Protein AF-A0A060CBL5-F1 (afdb_monomer_lite)

Foldseek 3Di:
DVVPADADAPVQVVQCVVVHDHDDPNYDEAEDEAAFCCCLPPVLVVCVVVVHAYEYAHQQVLQVPDQPAFGCQQPDGHHSNGHDHPVSVVVSVVPVRYHYHHPYNPQRYWAQQDPVRDTDGRVPGDHDDPVPD

Secondary structure (DSSP, 8-state):
-TT--EE--HHHHHHHHTTSSPPPTTEE--EEEETBHHIIIIIHHHHHHHT--EEEEE-HHHHHS-TTS-EEETTEEE-GGGB--HHHHHHHHTTTSEEE----SS--SEEE-STT--EEETTTSPPP-TTT-

Organism: NCBI:txid228954

pLDDT: mean 96.59, std 5.19, range [61.59, 98.88]

Radius of gyration: 18.45 Å; chains: 1; bounding box: 45×35×55 Å

Structure (mmCIF, N/CA/C/O backbone):
data_AF-A0A060CBL5-F1
#
_entry.id   AF-A0A060CBL5-F1
#
loop_
_atom_site.group_PDB
_atom_site.id
_atom_site.type_symbol
_atom_site.label_atom_id
_atom_site.label_alt_id
_atom_site.label_comp_id
_atom_site.label_asym_id
_atom_site.label_entity_id
_atom_site.label_seq_id
_atom_site.pdbx_PDB_ins_code
_atom_site.Cartn_x
_atom_site.Cartn_y
_atom_site.Cartn_z
_atom_site.occupancy
_atom_site.B_iso_or_equiv
_atom_site.auth_seq_id
_atom_site.auth_comp_id
_atom_site.auth_asym_id
_atom_site.auth_atom_id
_atom_site.pdbx_PDB_model_num
ATOM 1 N N . LYS A 1 1 ? -2.888 1.175 22.392 1.00 61.59 1 LYS A N 1
ATOM 2 C CA . LYS A 1 1 ? -4.010 1.135 23.368 1.00 61.59 1 LYS A CA 1
ATOM 3 C C . LYS A 1 1 ? -3.798 2.087 24.553 1.00 61.59 1 LYS A C 1
ATOM 5 O O . LYS A 1 1 ? -4.691 2.874 24.819 1.00 61.59 1 LYS A O 1
ATOM 10 N N . ASN A 1 2 ? -2.621 2.123 25.183 1.00 74.75 2 ASN A N 1
ATOM 11 C CA . ASN A 1 2 ? -2.398 2.878 26.433 1.00 74.75 2 ASN A CA 1
ATOM 12 C C . ASN A 1 2 ? -2.459 4.418 26.321 1.00 74.75 2 ASN A C 1
ATOM 14 O O . ASN A 1 2 ? -2.628 5.081 27.332 1.00 74.75 2 ASN A O 1
ATOM 18 N N . ASN A 1 3 ? -2.385 4.981 25.108 1.00 88.81 3 ASN A N 1
ATOM 19 C CA . ASN A 1 3 ? -2.430 6.436 24.879 1.00 88.81 3 ASN A CA 1
ATOM 20 C C . ASN A 1 3 ? -3.764 6.931 24.278 1.00 88.81 3 ASN A C 1
ATOM 22 O O . ASN A 1 3 ? -3.853 8.078 23.829 1.00 88.81 3 ASN A O 1
ATOM 26 N N . HIS A 1 4 ? -4.791 6.069 24.277 1.00 91.38 4 HIS A N 1
ATOM 27 C CA . HIS A 1 4 ? -6.148 6.343 23.780 1.00 91.38 4 HIS A CA 1
ATOM 28 C C . HIS A 1 4 ? -6.257 6.674 22.280 1.00 91.38 4 HIS A C 1
ATOM 30 O O . HIS A 1 4 ? -7.170 7.384 21.879 1.00 91.38 4 HIS A O 1
ATOM 36 N N . TYR A 1 5 ? -5.346 6.161 21.448 1.00 97.12 5 TYR A N 1
ATOM 37 C CA . TYR A 1 5 ? -5.524 6.185 19.993 1.00 97.12 5 TYR A CA 1
ATOM 38 C C . TYR A 1 5 ? -6.534 5.127 19.548 1.00 97.12 5 TYR A C 1
ATOM 40 O O . TYR A 1 5 ? -6.486 3.991 20.037 1.00 97.12 5 TYR A O 1
ATOM 48 N N . THR A 1 6 ? -7.398 5.495 18.602 1.00 97.69 6 THR A N 1
ATOM 49 C CA . THR A 1 6 ? -8.458 4.631 18.069 1.00 97.69 6 THR A CA 1
ATOM 50 C C . THR A 1 6 ? -8.240 4.405 16.576 1.00 97.69 6 THR A C 1
ATOM 52 O O . THR A 1 6 ? -8.370 5.356 15.807 1.00 97.69 6 THR A O 1
ATOM 55 N N . PRO A 1 7 ? -7.898 3.182 16.145 1.00 97.94 7 PRO A N 1
ATOM 56 C CA . PRO A 1 7 ? -7.810 2.858 14.727 1.00 97.94 7 PRO A CA 1
ATOM 57 C C . PRO A 1 7 ? -9.156 3.026 14.024 1.00 97.94 7 PRO A C 1
ATOM 59 O O . PRO A 1 7 ? -10.180 2.590 14.553 1.00 97.94 7 PRO A O 1
ATOM 62 N N . VAL A 1 8 ? -9.144 3.656 12.853 1.00 98.50 8 VAL A N 1
ATOM 63 C CA . VAL A 1 8 ? -10.328 3.905 12.023 1.00 98.50 8 VAL A CA 1
ATOM 64 C C . VAL A 1 8 ? -10.099 3.437 10.588 1.00 98.50 8 VAL A C 1
ATOM 66 O O . VAL A 1 8 ? -8.966 3.442 10.104 1.00 98.50 8 VAL A O 1
ATOM 69 N N . SER A 1 9 ? -11.168 3.004 9.922 1.00 98.62 9 SER A N 1
ATOM 70 C CA . SER A 1 9 ? -11.129 2.594 8.515 1.00 98.62 9 SER A CA 1
ATOM 71 C C . SER A 1 9 ? -11.210 3.796 7.577 1.00 98.62 9 SER A C 1
ATOM 73 O O . SER A 1 9 ? -11.619 4.889 7.979 1.00 98.62 9 SER A O 1
ATOM 75 N N . ILE A 1 10 ? -10.869 3.584 6.305 1.00 98.38 10 ILE A N 1
ATOM 76 C CA . ILE A 1 10 ? -11.047 4.605 5.267 1.00 98.38 10 ILE A CA 1
ATOM 77 C C . ILE A 1 10 ? -12.526 4.973 5.106 1.00 98.38 10 ILE A C 1
ATOM 79 O O . ILE A 1 10 ? -12.844 6.158 5.080 1.00 98.38 10 ILE A O 1
ATOM 83 N N . ASP A 1 11 ? -13.446 4.006 5.143 1.00 98.19 11 ASP A N 1
ATOM 84 C CA . ASP A 1 11 ? -14.890 4.284 5.105 1.00 98.19 11 ASP A CA 1
ATOM 85 C C . ASP A 1 11 ? -15.350 5.235 6.215 1.00 98.19 11 ASP A C 1
ATOM 87 O O . ASP A 1 11 ? -16.145 6.144 5.977 1.00 98.19 11 ASP A O 1
ATOM 91 N N . GLN A 1 12 ? -14.830 5.075 7.437 1.00 98.56 12 GLN A N 1
ATOM 92 C CA . GLN A 1 12 ? -15.158 5.982 8.540 1.00 98.56 12 GLN A CA 1
ATOM 93 C C . GLN A 1 12 ? -14.668 7.408 8.267 1.00 98.56 12 GLN A C 1
ATOM 95 O O . GLN A 1 12 ? -15.356 8.366 8.620 1.00 98.56 12 GLN A O 1
ATOM 100 N N . ILE A 1 13 ? -13.509 7.556 7.622 1.00 98.50 13 ILE A N 1
ATOM 101 C CA . ILE A 1 13 ? -12.977 8.859 7.206 1.00 98.50 13 ILE A CA 1
ATOM 102 C C . ILE A 1 13 ? -13.856 9.467 6.117 1.00 98.50 13 ILE A C 1
ATOM 104 O O . ILE A 1 13 ? -14.206 10.640 6.222 1.00 98.50 13 ILE A O 1
ATOM 108 N N . LEU A 1 14 ? -14.254 8.685 5.111 1.00 98.44 14 LEU A N 1
ATOM 109 C CA . LEU A 1 14 ? -15.123 9.145 4.026 1.00 98.44 14 LEU A CA 1
ATOM 110 C C . LEU A 1 14 ? -16.489 9.601 4.556 1.00 98.44 14 LEU A C 1
ATOM 112 O O . LEU A 1 14 ? -16.961 10.680 4.199 1.00 98.44 14 LEU A O 1
ATOM 116 N N . VAL A 1 15 ? -17.090 8.838 5.474 1.00 98.69 15 VAL A N 1
ATOM 117 C CA . VAL A 1 15 ? -18.347 9.212 6.141 1.00 98.69 15 VAL A CA 1
ATOM 118 C C . VAL A 1 15 ? -18.192 10.506 6.940 1.00 98.69 15 VAL A C 1
ATOM 120 O O . VAL A 1 15 ? -19.043 11.388 6.836 1.00 98.69 15 VAL A O 1
ATOM 123 N N . ALA A 1 16 ? -17.121 10.646 7.726 1.00 98.62 16 ALA A N 1
ATOM 124 C CA . ALA A 1 16 ? -16.874 11.860 8.501 1.00 98.62 16 ALA A CA 1
ATOM 125 C C . ALA A 1 16 ? -16.635 13.079 7.593 1.00 98.62 16 ALA A C 1
ATOM 127 O O . ALA A 1 16 ? -17.156 14.161 7.861 1.00 98.62 16 ALA A O 1
ATOM 128 N N . HIS A 1 17 ? -15.892 12.898 6.498 1.00 98.25 17 HIS A N 1
ATOM 129 C CA . HIS A 1 17 ? -15.637 13.936 5.503 1.00 98.25 17 HIS A CA 1
ATOM 130 C C . HIS A 1 17 ? -16.928 14.423 4.830 1.00 98.25 17 HIS A C 1
ATOM 132 O O . HIS A 1 17 ? -17.103 15.622 4.636 1.00 98.25 17 HIS A O 1
ATOM 138 N N . ALA A 1 18 ? -17.868 13.515 4.555 1.00 98.56 18 ALA A N 1
ATOM 139 C CA . ALA A 1 18 ? -19.177 13.830 3.985 1.00 98.56 18 ALA A CA 1
ATOM 140 C C . ALA A 1 18 ? -20.170 14.473 4.984 1.00 98.56 18 ALA A C 1
ATOM 142 O O . ALA A 1 18 ? -21.356 14.590 4.682 1.00 98.56 18 ALA A O 1
ATOM 143 N N . GLY A 1 19 ? -19.719 14.875 6.179 1.00 98.12 19 GLY A N 1
ATOM 144 C CA . GLY A 1 19 ? -20.566 15.476 7.217 1.00 98.12 19 GLY A CA 1
ATOM 145 C C . GLY A 1 19 ? -21.377 14.465 8.034 1.00 98.12 19 GLY A C 1
ATOM 146 O O . GLY A 1 19 ? -22.292 14.851 8.760 1.00 98.12 19 GLY A O 1
ATOM 147 N N . GLY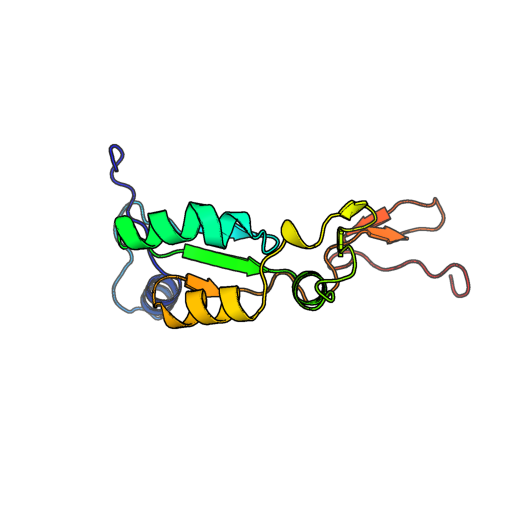 A 1 20 ? -21.061 13.174 7.916 1.00 98.50 20 GLY A N 1
ATOM 148 C CA . GLY A 1 20 ? -21.658 12.110 8.711 1.00 98.50 20 GLY A CA 1
ATOM 149 C C . GLY A 1 20 ? -21.096 12.039 10.134 1.00 98.50 20 GLY A C 1
ATOM 150 O O . GLY A 1 20 ? -20.679 13.032 10.732 1.00 98.50 20 GLY A O 1
ATOM 151 N N . LYS A 1 21 ? -21.089 10.829 10.706 1.00 98.25 21 LYS A N 1
ATOM 152 C CA . LYS A 1 21 ? -20.576 10.599 12.063 1.00 98.25 21 LYS A CA 1
ATOM 153 C C . LYS A 1 21 ? -19.113 11.073 12.163 1.00 98.25 21 LYS A C 1
ATOM 155 O O . LYS A 1 21 ? -18.290 10.598 11.382 1.00 98.25 21 LYS A O 1
ATOM 160 N N . PRO A 1 22 ? -18.760 11.937 13.133 1.00 98.38 22 PRO A N 1
ATOM 161 C CA . PRO A 1 22 ? -17.386 12.398 13.290 1.00 98.38 22 PRO A CA 1
ATOM 162 C C . PRO A 1 22 ? -16.459 11.260 13.731 1.00 98.38 22 PRO A C 1
ATOM 164 O O . PRO A 1 22 ? -16.880 10.311 14.403 1.00 98.38 22 PRO A O 1
ATOM 167 N N . LEU A 1 23 ? -15.175 11.383 13.388 1.00 98.44 23 LEU A N 1
ATOM 168 C CA . LEU A 1 23 ? -14.138 10.475 13.872 1.00 98.44 23 LEU A CA 1
ATOM 169 C C . LEU A 1 23 ? -13.987 10.579 15.401 1.00 98.44 23 LEU A C 1
ATOM 171 O O . LEU A 1 23 ? -14.176 11.658 15.973 1.00 98.44 23 LEU A O 1
ATOM 175 N N . PRO A 1 24 ? -13.623 9.481 16.087 1.00 97.88 24 PRO A N 1
ATOM 176 C CA . PRO A 1 24 ? -13.325 9.532 17.511 1.00 97.88 24 PRO A CA 1
ATOM 177 C C . PRO A 1 24 ? -12.101 10.428 17.788 1.00 97.88 24 PRO A C 1
ATOM 179 O O . PRO A 1 24 ? -11.215 10.553 16.936 1.00 97.88 24 PRO A O 1
ATOM 182 N N . PRO A 1 25 ? -11.987 11.016 18.993 1.00 97.31 25 PRO A N 1
ATOM 183 C CA . PRO A 1 25 ? -10.761 11.687 19.411 1.00 97.31 25 PRO A CA 1
ATOM 184 C C . PRO A 1 25 ? -9.546 10.763 19.261 1.00 97.31 25 PRO A C 1
ATOM 186 O O . PRO A 1 25 ? -9.626 9.574 19.578 1.00 97.31 25 PRO A O 1
ATOM 189 N N . LYS A 1 26 ? -8.415 11.315 18.801 1.00 97.19 26 LYS A N 1
ATOM 190 C CA . LYS A 1 26 ? -7.174 10.560 18.537 1.00 97.19 26 LYS A CA 1
ATOM 191 C C . LYS A 1 26 ? -7.376 9.379 17.567 1.00 97.19 26 LYS A C 1
ATOM 193 O O . LYS A 1 26 ? -6.806 8.302 17.762 1.00 97.19 26 LYS A O 1
ATOM 198 N N . ALA A 1 27 ? -8.197 9.573 16.535 1.00 98.25 27 ALA A N 1
ATOM 199 C CA . ALA A 1 27 ? -8.307 8.633 15.427 1.00 98.25 27 ALA A CA 1
ATOM 200 C C . ALA A 1 27 ? -6.949 8.437 14.727 1.00 98.25 27 ALA A C 1
ATOM 202 O O . ALA A 1 27 ? -6.201 9.397 14.541 1.00 98.25 27 ALA A O 1
ATOM 203 N N . VAL A 1 28 ? -6.636 7.197 14.347 1.00 98.25 28 VAL A N 1
ATOM 204 C CA . VAL A 1 28 ? -5.434 6.844 13.573 1.00 98.25 28 VAL A CA 1
ATOM 205 C C . VAL A 1 28 ? -5.790 5.892 12.445 1.00 98.25 28 VAL A C 1
ATOM 207 O O . VAL A 1 28 ? -6.646 5.030 12.610 1.00 98.25 28 VAL A O 1
ATOM 210 N N . VAL A 1 29 ? -5.098 6.015 11.319 1.00 98.19 29 VAL A N 1
ATOM 211 C CA . VAL A 1 29 ? -5.148 5.036 10.228 1.00 98.19 29 VAL A CA 1
ATOM 212 C C . VAL A 1 29 ? -3.839 4.271 10.232 1.00 98.19 29 VAL A C 1
ATOM 214 O O . VAL A 1 29 ? -2.775 4.866 10.394 1.00 98.19 29 VAL A O 1
ATOM 217 N N . LEU A 1 30 ? -3.918 2.953 10.083 1.00 98.56 30 LEU A N 1
ATOM 218 C CA . LEU A 1 30 ? -2.746 2.097 9.948 1.00 98.56 30 LEU A CA 1
ATOM 219 C C . LEU A 1 30 ? -2.540 1.809 8.461 1.00 98.56 30 LEU A C 1
ATOM 221 O O . LEU A 1 30 ? -3.354 1.106 7.866 1.00 98.56 30 LEU A O 1
ATOM 225 N N . THR A 1 31 ? -1.487 2.364 7.867 1.00 98.56 31 THR A N 1
ATOM 226 C CA . THR A 1 31 ? -1.151 2.174 6.449 1.00 98.56 31 THR A CA 1
ATOM 227 C C . THR A 1 31 ? 0.114 1.337 6.308 1.00 98.56 31 THR A C 1
ATOM 229 O O . THR A 1 31 ? 1.020 1.411 7.140 1.00 98.56 31 THR A O 1
ATOM 232 N N . PHE A 1 32 ? 0.156 0.521 5.261 1.00 98.75 32 PHE A N 1
ATOM 233 C CA . PHE A 1 32 ? 1.272 -0.349 4.925 1.00 98.75 32 PHE A CA 1
ATOM 234 C C . PHE A 1 32 ? 1.470 -0.316 3.411 1.00 98.75 32 PHE A C 1
ATOM 236 O O . PHE A 1 32 ? 0.522 -0.549 2.662 1.00 98.75 32 PHE A O 1
ATOM 243 N N . ASP A 1 33 ? 2.695 -0.049 2.975 1.00 98.56 33 ASP A N 1
ATOM 244 C CA . ASP A 1 33 ? 3.004 0.206 1.568 1.00 98.56 33 ASP A CA 1
ATOM 245 C C . ASP A 1 33 ? 3.690 -1.007 0.911 1.00 98.56 33 ASP A C 1
ATOM 247 O O . ASP A 1 33 ? 3.905 -2.051 1.543 1.00 98.56 33 ASP A O 1
ATOM 251 N N . ASP A 1 34 ? 4.012 -0.875 -0.375 1.00 98.19 34 ASP A N 1
ATOM 252 C CA . ASP A 1 34 ? 4.763 -1.801 -1.237 1.00 98.19 34 ASP A CA 1
ATOM 253 C C . ASP A 1 34 ? 4.094 -3.144 -1.568 1.00 98.19 34 ASP A C 1
ATOM 255 O O . ASP A 1 34 ? 4.274 -3.676 -2.664 1.00 98.19 34 ASP A O 1
ATOM 259 N N . GLY A 1 35 ? 3.290 -3.709 -0.667 1.00 98.06 35 GLY A N 1
ATOM 260 C CA . GLY A 1 35 ? 2.665 -5.017 -0.874 1.00 98.06 35 GLY A CA 1
ATOM 261 C C . GLY A 1 35 ? 3.551 -6.196 -0.467 1.00 98.06 35 GLY A C 1
ATOM 262 O O . GLY A 1 35 ? 3.506 -7.248 -1.104 1.00 98.06 35 GLY A O 1
ATOM 263 N N . TYR A 1 36 ? 4.358 -6.060 0.589 1.00 98.69 36 TYR A N 1
ATOM 264 C CA . TYR A 1 36 ? 5.143 -7.178 1.125 1.00 98.69 36 TYR A CA 1
ATOM 265 C C . TYR A 1 36 ? 4.262 -8.331 1.644 1.00 98.69 36 TYR A C 1
ATOM 267 O O . TYR A 1 36 ? 3.248 -8.121 2.311 1.00 98.69 36 TYR A O 1
ATOM 275 N N . SER A 1 37 ? 4.711 -9.576 1.45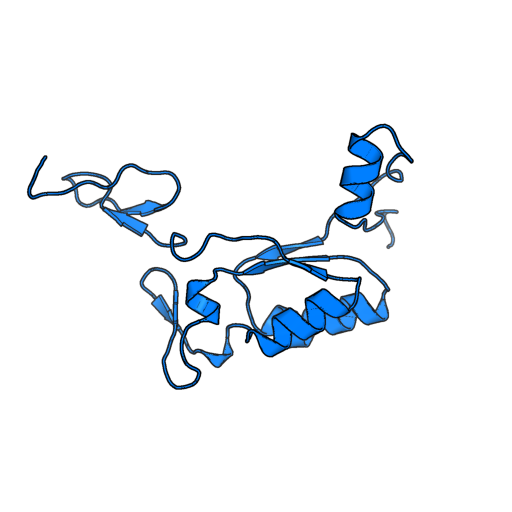8 1.00 98.56 37 SER A N 1
ATOM 276 C CA . SER A 1 37 ? 4.065 -10.781 2.009 1.00 98.56 37 SER A CA 1
ATOM 277 C C . SER A 1 37 ? 4.072 -10.805 3.542 1.00 98.56 37 SER A C 1
ATOM 279 O O . SER A 1 37 ? 3.242 -11.466 4.170 1.00 98.56 37 SER A O 1
ATOM 281 N N . SER A 1 38 ? 4.968 -10.040 4.176 1.00 98.69 38 SER A N 1
ATOM 282 C CA . SER A 1 38 ? 4.987 -9.836 5.627 1.00 98.69 38 SER A CA 1
ATOM 283 C C . SER A 1 38 ? 3.703 -9.180 6.139 1.00 98.69 38 SER A C 1
ATOM 285 O O . SER A 1 38 ? 3.275 -9.499 7.251 1.00 98.69 38 SER A O 1
ATOM 287 N N . PHE A 1 39 ? 3.045 -8.338 5.334 1.00 98.75 39 PHE A N 1
ATOM 288 C CA . PHE A 1 39 ? 1.741 -7.791 5.686 1.00 98.75 39 PHE A CA 1
ATOM 289 C C . PHE A 1 39 ? 0.722 -8.924 5.852 1.00 98.75 39 PHE A C 1
ATOM 291 O O . PHE A 1 39 ? 0.111 -9.046 6.910 1.00 98.75 39 PHE A O 1
ATOM 298 N N . TYR A 1 40 ? 0.638 -9.837 4.883 1.00 98.81 40 TYR A N 1
ATOM 299 C CA . TYR A 1 40 ? -0.264 -10.988 4.948 1.00 98.81 40 TYR A CA 1
ATOM 300 C C . TYR A 1 40 ? 0.090 -11.970 6.080 1.00 98.81 40 TYR A C 1
ATOM 302 O O . TYR A 1 40 ? -0.781 -12.402 6.831 1.00 98.81 40 TYR A O 1
ATOM 310 N N . HIS A 1 41 ? 1.368 -12.318 6.249 1.00 98.62 41 HIS A N 1
ATOM 311 C CA . HIS A 1 41 ? 1.774 -13.355 7.206 1.00 98.62 41 HIS A CA 1
ATOM 312 C C . HIS A 1 41 ? 1.921 -12.869 8.653 1.00 98.62 41 HIS A C 1
ATOM 314 O O . HIS A 1 41 ? 1.885 -13.688 9.571 1.00 98.62 41 HIS A O 1
ATOM 320 N N . ARG A 1 42 ? 2.130 -11.566 8.880 1.00 98.62 42 ARG A N 1
ATOM 321 C CA . ARG A 1 42 ? 2.451 -11.022 10.212 1.00 98.62 42 ARG A CA 1
ATOM 322 C C . ARG A 1 42 ? 1.483 -9.935 10.654 1.00 98.62 42 ARG A C 1
ATOM 324 O O . ARG A 1 42 ? 1.021 -9.982 11.788 1.00 98.62 42 ARG A O 1
ATOM 331 N N . VAL A 1 43 ? 1.161 -8.977 9.787 1.00 98.69 43 VAL A N 1
ATOM 332 C CA . VAL A 1 43 ? 0.313 -7.829 10.151 1.00 98.69 43 VAL A CA 1
ATOM 333 C C . VAL A 1 43 ? -1.166 -8.204 10.139 1.00 98.69 43 VAL A C 1
ATOM 335 O O . VAL A 1 43 ? -1.863 -7.986 11.126 1.00 98.69 43 VAL A O 1
ATOM 338 N N . TYR A 1 44 ? -1.649 -8.815 9.062 1.00 98.81 44 TYR A N 1
ATOM 339 C CA . TYR A 1 44 ? -3.054 -9.162 8.882 1.00 98.81 44 TYR A CA 1
ATOM 340 C C . TYR A 1 44 ? -3.620 -10.065 10.000 1.00 98.81 44 TYR A C 1
ATOM 342 O O . TYR A 1 44 ? -4.712 -9.774 10.494 1.00 98.81 44 TYR A O 1
ATOM 350 N N . PRO A 1 45 ? -2.903 -11.087 10.517 1.00 98.75 45 PRO A N 1
ATOM 351 C CA . PRO A 1 45 ? -3.352 -11.835 11.692 1.00 98.75 45 PRO A CA 1
ATOM 352 C C . PRO A 1 45 ? -3.537 -10.961 12.939 1.00 98.75 45 PRO A C 1
ATOM 354 O O . PRO A 1 45 ? -4.465 -11.195 13.711 1.00 98.75 45 PRO A O 1
ATOM 357 N N . LEU A 1 46 ? -2.700 -9.933 13.126 1.00 98.62 46 LEU A N 1
ATOM 358 C CA . LEU A 1 46 ? -2.836 -8.986 14.234 1.00 98.62 46 LEU A CA 1
ATOM 359 C C . LEU A 1 46 ? -4.033 -8.056 14.022 1.00 98.62 46 LEU A C 1
ATOM 361 O O . LEU A 1 46 ? -4.804 -7.854 14.957 1.00 98.62 46 LEU A O 1
ATOM 365 N N . LEU A 1 47 ? -4.240 -7.544 12.803 1.00 98.56 47 LEU A N 1
ATOM 366 C CA . LEU A 1 47 ? -5.434 -6.757 12.468 1.00 98.56 47 LEU A CA 1
ATOM 367 C C . LEU A 1 47 ? -6.712 -7.547 12.777 1.00 98.56 47 LEU A C 1
ATOM 369 O O . LEU A 1 47 ? -7.603 -7.032 13.452 1.00 98.56 47 LEU A O 1
ATOM 373 N N . LYS A 1 48 ? -6.753 -8.832 12.398 1.00 98.50 48 LYS A N 1
ATOM 374 C CA . LYS A 1 48 ? -7.844 -9.749 12.756 1.00 98.50 48 LYS A CA 1
ATOM 375 C C . LYS A 1 48 ? -7.999 -9.907 14.266 1.00 98.50 48 LYS A C 1
ATOM 377 O O . LYS A 1 48 ? -9.099 -9.721 14.774 1.00 98.50 48 LYS A O 1
ATOM 382 N N . ALA A 1 49 ? -6.918 -10.211 14.985 1.00 98.25 49 ALA A N 1
ATOM 383 C CA . ALA A 1 49 ? -6.953 -10.454 16.430 1.00 98.25 49 ALA A CA 1
ATOM 384 C C . ALA A 1 49 ? -7.399 -9.228 17.243 1.00 98.25 49 ALA A C 1
ATOM 386 O O . ALA A 1 49 ? -8.018 -9.370 18.296 1.00 98.25 49 ALA A O 1
ATOM 387 N N . TYR A 1 50 ? -7.085 -8.022 16.768 1.00 97.50 50 TYR A N 1
ATOM 388 C CA . TYR A 1 50 ? -7.483 -6.778 17.423 1.00 97.50 50 TYR A CA 1
ATOM 389 C C . TYR A 1 50 ? -8.778 -6.172 16.873 1.00 97.50 50 TYR A C 1
ATOM 391 O O . TYR A 1 50 ? -9.254 -5.198 17.457 1.00 97.50 50 TYR A O 1
ATOM 399 N N . HIS A 1 51 ? -9.342 -6.734 15.798 1.00 97.44 51 HIS A N 1
ATOM 400 C CA . HIS A 1 51 ? -10.422 -6.134 15.005 1.00 97.44 51 HIS A CA 1
ATOM 401 C C . HIS A 1 51 ? -10.103 -4.692 14.602 1.00 97.44 51 HIS A C 1
ATOM 403 O O . HIS A 1 51 ? -10.908 -3.777 14.770 1.00 97.44 51 HIS A O 1
ATOM 409 N N . TRP A 1 52 ? -8.871 -4.480 14.147 1.00 98.38 52 TRP A N 1
ATOM 410 C CA . TRP A 1 52 ? -8.380 -3.171 13.744 1.00 98.38 52 TRP A CA 1
ATOM 411 C C . TRP A 1 52 ? -8.383 -3.060 12.223 1.00 98.38 52 TRP A C 1
ATOM 413 O O . TRP A 1 52 ? -7.875 -3.969 11.565 1.00 98.38 52 TRP A O 1
ATOM 423 N N . PRO A 1 53 ? -8.924 -1.965 11.663 1.00 98.62 53 PRO A N 1
ATOM 424 C CA . PRO A 1 53 ? -8.812 -1.710 10.241 1.00 98.62 53 PRO A CA 1
ATOM 425 C C . PRO A 1 53 ? -7.374 -1.333 9.865 1.00 98.62 53 PRO A C 1
ATOM 427 O O . PRO A 1 53 ? -6.621 -0.785 10.678 1.00 98.62 53 PRO A O 1
ATOM 430 N N . GLY A 1 54 ? -7.012 -1.598 8.615 1.00 98.50 54 GLY A N 1
ATOM 431 C CA . GLY A 1 54 ? -5.760 -1.164 8.009 1.00 98.50 54 GLY A CA 1
ATOM 432 C C . GLY A 1 54 ? -5.920 -0.891 6.517 1.00 98.50 54 GLY A C 1
ATOM 433 O O . GLY A 1 54 ? -6.936 -1.231 5.917 1.00 98.50 54 GLY A O 1
ATOM 434 N N . LEU A 1 55 ? -4.905 -0.277 5.923 1.00 98.81 55 LEU A N 1
ATOM 435 C CA . LEU A 1 55 ? -4.791 -0.064 4.486 1.00 98.81 55 LEU A CA 1
ATOM 436 C C . LEU A 1 55 ? -3.502 -0.710 3.984 1.00 98.81 55 LEU A C 1
ATOM 438 O O . LEU A 1 55 ? -2.444 -0.504 4.580 1.00 98.81 55 LEU A O 1
ATOM 442 N N . LEU A 1 56 ? -3.597 -1.458 2.888 1.00 98.88 56 LEU A N 1
ATOM 443 C CA . LEU A 1 56 ? -2.455 -1.950 2.125 1.00 98.88 56 LEU A CA 1
ATOM 444 C C . LEU A 1 56 ? -2.408 -1.231 0.775 1.00 98.88 56 LEU A C 1
ATOM 446 O O . LEU A 1 56 ? -3.379 -1.293 0.026 1.00 98.88 56 LEU A O 1
ATOM 450 N N . ALA A 1 57 ? -1.286 -0.601 0.439 1.00 98.75 57 ALA A N 1
ATOM 451 C CA . ALA A 1 57 ? -1.043 -0.006 -0.872 1.00 98.75 57 ALA A CA 1
ATOM 452 C C . ALA A 1 57 ? 0.056 -0.794 -1.608 1.00 98.75 57 ALA A C 1
ATOM 454 O O . ALA A 1 57 ? 1.238 -0.492 -1.449 1.00 98.75 57 ALA A O 1
ATOM 455 N N . PRO A 1 58 ? -0.285 -1.838 -2.387 1.00 98.62 58 PRO A N 1
ATOM 456 C CA . PRO A 1 58 ? 0.696 -2.565 -3.179 1.00 98.62 58 PRO A CA 1
ATOM 457 C C . PRO A 1 58 ? 1.046 -1.837 -4.485 1.00 98.62 58 PRO A C 1
ATOM 459 O O . PRO A 1 58 ? 0.223 -1.117 -5.061 1.00 98.62 58 PRO A O 1
ATOM 462 N N . VAL A 1 59 ? 2.249 -2.100 -5.000 1.00 98.69 59 VAL A N 1
ATOM 463 C CA . VAL A 1 59 ? 2.625 -1.770 -6.384 1.00 98.69 59 VAL A CA 1
ATOM 464 C C . VAL A 1 59 ? 2.144 -2.897 -7.300 1.00 98.69 59 VAL A C 1
ATOM 466 O O . VAL A 1 59 ? 2.546 -4.051 -7.137 1.00 98.69 59 VAL A O 1
ATOM 469 N N . GLY A 1 60 ? 1.286 -2.583 -8.273 1.00 98.38 60 GLY A N 1
ATOM 470 C CA . GLY A 1 60 ? 0.605 -3.601 -9.090 1.00 98.38 60 GLY A CA 1
ATOM 471 C C . GLY A 1 60 ? 1.554 -4.558 -9.825 1.00 98.38 60 GLY A C 1
ATOM 472 O O . GLY A 1 60 ? 1.415 -5.776 -9.722 1.00 98.38 60 GLY A O 1
ATOM 473 N N . ALA A 1 61 ? 2.575 -4.023 -10.496 1.00 98.31 61 ALA A N 1
ATOM 474 C CA . ALA A 1 61 ? 3.532 -4.804 -11.279 1.00 98.31 61 ALA A CA 1
ATOM 475 C C . ALA A 1 61 ? 4.386 -5.760 -10.426 1.00 98.31 61 ALA A C 1
ATOM 477 O O . ALA A 1 61 ? 4.814 -6.818 -10.897 1.00 98.31 61 ALA A O 1
ATOM 478 N N . TRP A 1 62 ? 4.617 -5.431 -9.152 1.00 98.62 62 TRP A N 1
ATOM 479 C CA . TRP A 1 62 ? 5.332 -6.322 -8.237 1.00 98.62 62 TRP A CA 1
ATOM 480 C C . TRP A 1 62 ? 4.487 -7.545 -7.872 1.00 98.62 62 TRP A C 1
ATOM 482 O O . TRP A 1 62 ? 5.008 -8.661 -7.818 1.00 98.62 62 TRP A O 1
ATOM 492 N N . LEU A 1 63 ? 3.175 -7.368 -7.697 1.00 98.31 63 LEU A N 1
ATOM 493 C CA . LEU A 1 63 ? 2.238 -8.470 -7.463 1.00 98.31 63 LEU A CA 1
ATOM 494 C C . LEU A 1 63 ? 2.045 -9.327 -8.723 1.00 98.31 63 LEU A C 1
ATOM 496 O O . LEU A 1 63 ? 2.020 -10.556 -8.611 1.00 98.31 63 LEU A O 1
ATOM 500 N N . ASP A 1 64 ? 1.998 -8.698 -9.903 1.00 98.44 64 ASP A N 1
ATOM 501 C CA . ASP A 1 64 ? 1.886 -9.358 -11.217 1.00 98.44 64 ASP A CA 1
ATOM 502 C C . ASP A 1 64 ? 3.122 -10.176 -11.610 1.00 98.44 64 ASP A C 1
ATOM 504 O O . ASP A 1 64 ? 3.062 -11.009 -12.519 1.00 98.44 64 ASP A O 1
ATOM 508 N N . THR A 1 65 ? 4.260 -9.962 -10.946 1.00 98.38 65 THR A N 1
ATOM 509 C CA . THR A 1 65 ? 5.480 -10.710 -11.251 1.00 98.38 65 THR A CA 1
ATOM 510 C C . THR A 1 65 ? 5.224 -12.214 -11.047 1.00 98.38 65 THR A C 1
ATOM 512 O O . THR A 1 65 ? 4.804 -12.615 -9.954 1.00 98.38 65 THR A O 1
ATOM 515 N N . PRO A 1 66 ? 5.485 -13.078 -12.051 1.00 98.19 66 PRO A N 1
ATOM 516 C CA . PRO A 1 66 ? 5.256 -14.514 -11.926 1.00 98.19 66 PRO A CA 1
ATOM 517 C C . PRO A 1 66 ? 5.998 -15.119 -10.732 1.00 98.19 66 PRO A C 1
ATOM 519 O O . PRO A 1 66 ? 7.143 -14.757 -10.471 1.00 98.19 66 PRO A O 1
ATOM 522 N N . LEU A 1 67 ? 5.396 -16.108 -10.062 1.00 97.56 67 LEU A N 1
ATOM 523 C CA . LEU A 1 67 ? 5.984 -16.762 -8.878 1.00 97.56 67 LEU A CA 1
ATOM 524 C C . LEU A 1 67 ? 7.399 -17.322 -9.114 1.00 97.56 67 LEU A C 1
ATOM 526 O O . LEU A 1 67 ? 8.193 -17.421 -8.183 1.00 97.56 67 LEU A O 1
ATOM 530 N N . SER A 1 68 ? 7.720 -17.667 -10.363 1.00 97.81 68 SER A N 1
ATOM 531 C CA . SER A 1 68 ? 9.010 -18.213 -10.785 1.00 97.81 68 SER A CA 1
ATOM 532 C C . SER A 1 68 ? 10.067 -17.158 -11.144 1.00 97.81 68 SER A C 1
ATOM 534 O O . SER A 1 68 ? 11.133 -17.526 -11.637 1.00 97.81 68 SER A O 1
ATOM 536 N N . ARG A 1 69 ? 9.785 -15.859 -10.991 1.00 98.06 69 ARG A N 1
ATOM 537 C CA . ARG A 1 69 ? 10.691 -14.760 -11.365 1.00 98.06 69 ARG A CA 1
ATOM 538 C C . ARG A 1 69 ? 10.887 -13.794 -10.203 1.00 98.06 69 ARG A C 1
ATOM 540 O O . ARG A 1 69 ? 9.926 -13.545 -9.487 1.00 98.06 69 ARG A O 1
ATOM 547 N N . PRO A 1 70 ? 12.091 -13.231 -10.009 1.00 98.25 70 PRO A N 1
ATOM 548 C CA . PRO A 1 70 ? 12.284 -12.186 -9.014 1.00 98.25 70 PRO A CA 1
ATOM 549 C C . PRO A 1 70 ? 11.562 -10.895 -9.426 1.00 98.25 70 PRO A C 1
ATOM 551 O O . PRO A 1 70 ? 11.296 -10.675 -10.608 1.00 98.25 70 PRO A O 1
ATOM 554 N N . VAL A 1 71 ? 11.274 -10.049 -8.440 1.00 98.50 71 VAL A N 1
ATOM 555 C CA . VAL A 1 71 ? 10.682 -8.719 -8.627 1.00 98.50 71 VAL A CA 1
ATOM 556 C C . VAL A 1 71 ? 11.801 -7.706 -8.843 1.00 98.50 71 VAL A C 1
ATOM 558 O O . VAL A 1 71 ? 12.794 -7.721 -8.114 1.00 98.50 71 VAL A O 1
ATOM 561 N N . ASP A 1 72 ? 11.632 -6.816 -9.817 1.00 97.38 72 ASP A N 1
ATOM 562 C CA . ASP A 1 72 ? 12.458 -5.617 -9.946 1.00 97.38 72 ASP A CA 1
ATOM 563 C C . ASP A 1 72 ? 11.937 -4.534 -8.985 1.00 97.38 72 ASP A C 1
ATOM 565 O O . ASP A 1 72 ? 10.974 -3.818 -9.271 1.00 97.38 72 ASP A O 1
ATOM 569 N N . PHE A 1 73 ? 12.548 -4.455 -7.802 1.00 96.50 73 PHE A N 1
ATOM 570 C CA . PHE A 1 73 ? 12.216 -3.480 -6.767 1.00 96.50 73 PHE A CA 1
ATOM 571 C C . PHE A 1 73 ? 12.990 -2.179 -7.017 1.00 96.50 73 PHE A C 1
ATOM 573 O O . PHE A 1 73 ? 13.950 -1.853 -6.320 1.00 96.50 73 PHE A O 1
ATOM 580 N N . GLY A 1 74 ? 12.623 -1.472 -8.088 1.00 93.25 74 GLY A N 1
ATOM 581 C CA . GLY A 1 74 ? 13.218 -0.180 -8.441 1.00 93.25 74 GLY A CA 1
ATOM 582 C C . GLY A 1 74 ? 14.713 -0.245 -8.778 1.00 93.25 74 GLY A C 1
ATOM 583 O O . GLY A 1 74 ? 15.463 0.658 -8.415 1.00 93.25 74 GLY A O 1
ATOM 584 N N . GLY A 1 75 ? 15.151 -1.314 -9.441 1.00 93.12 75 GLY A N 1
ATOM 585 C CA . GLY A 1 75 ? 16.543 -1.620 -9.774 1.00 93.12 75 GLY A CA 1
ATOM 586 C C . GLY A 1 75 ? 17.171 -2.691 -8.877 1.00 93.12 75 GLY A C 1
ATOM 587 O O . GLY A 1 75 ? 18.254 -3.191 -9.188 1.00 93.12 75 GLY A O 1
ATOM 588 N N . LEU A 1 76 ? 16.509 -3.075 -7.779 1.00 95.56 76 LEU A N 1
ATOM 589 C CA . LEU A 1 76 ? 16.965 -4.134 -6.881 1.00 95.56 76 LEU A CA 1
ATOM 590 C C . LEU A 1 76 ? 16.209 -5.443 -7.137 1.00 95.56 76 LEU A C 1
ATOM 592 O O . LEU A 1 76 ? 15.046 -5.604 -6.764 1.00 95.56 76 LEU A O 1
ATOM 596 N N . ILE A 1 77 ? 16.898 -6.428 -7.711 1.00 97.81 77 ILE A N 1
ATOM 597 C CA . ILE A 1 77 ? 16.330 -7.759 -7.945 1.00 97.81 77 ILE A CA 1
ATOM 598 C C . ILE A 1 77 ? 16.069 -8.460 -6.608 1.00 97.81 77 ILE A C 1
ATOM 600 O O . ILE A 1 77 ? 16.995 -8.838 -5.889 1.00 97.81 77 ILE A O 1
ATOM 604 N N . THR A 1 78 ? 14.791 -8.652 -6.291 1.00 98.19 78 THR A N 1
ATOM 605 C CA . THR A 1 78 ? 14.324 -9.115 -4.981 1.00 98.19 78 THR A CA 1
ATOM 606 C C . THR A 1 78 ? 13.541 -10.429 -5.110 1.00 98.19 78 THR A C 1
ATOM 608 O O . THR A 1 78 ? 12.754 -10.591 -6.047 1.00 98.19 78 THR A O 1
ATOM 611 N N . PRO A 1 79 ? 13.708 -11.399 -4.188 1.00 98.44 79 PRO A N 1
ATOM 612 C CA . PRO A 1 79 ? 12.958 -12.653 -4.222 1.00 98.44 79 PRO A CA 1
ATOM 613 C C . PRO A 1 79 ? 11.438 -12.443 -4.228 1.00 98.44 79 PRO A C 1
ATOM 615 O O . PRO A 1 79 ? 10.898 -11.719 -3.393 1.00 98.44 79 PRO A O 1
ATOM 618 N N . ARG A 1 80 ? 10.727 -13.147 -5.118 1.00 98.50 80 ARG A N 1
ATOM 619 C CA . ARG A 1 80 ? 9.267 -13.018 -5.281 1.00 98.50 80 ARG A CA 1
ATOM 620 C C . ARG A 1 80 ? 8.464 -13.306 -4.020 1.00 98.50 80 ARG A C 1
ATOM 622 O O . ARG A 1 80 ? 7.416 -12.702 -3.821 1.00 98.50 80 ARG A O 1
ATOM 629 N N . VAL A 1 81 ? 8.970 -14.196 -3.167 1.00 98.25 81 VAL A N 1
ATOM 630 C CA . VAL A 1 81 ? 8.369 -14.570 -1.876 1.00 98.25 81 VAL A CA 1
ATOM 631 C C . VAL A 1 81 ? 8.247 -13.394 -0.899 1.00 98.25 81 VAL A C 1
ATOM 633 O O . VAL A 1 81 ? 7.441 -13.447 0.029 1.00 98.25 81 VAL A O 1
ATOM 636 N N . ASN A 1 82 ? 9.004 -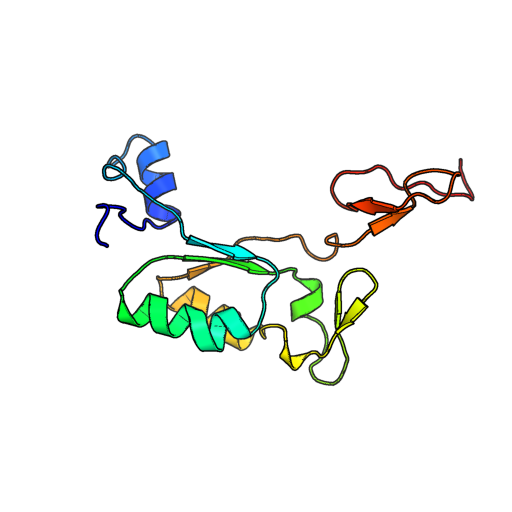12.312 -1.107 1.00 98.44 82 ASN A N 1
ATOM 637 C CA . ASN A 1 82 ? 8.922 -11.121 -0.267 1.00 98.44 82 ASN A CA 1
ATOM 638 C C . ASN A 1 82 ? 7.655 -10.301 -0.532 1.00 98.44 82 ASN A C 1
ATOM 640 O O . ASN A 1 82 ? 7.265 -9.530 0.336 1.00 98.44 82 ASN A O 1
ATOM 644 N N . PHE A 1 83 ? 6.990 -10.478 -1.674 1.00 98.75 83 PHE A N 1
ATOM 645 C CA . PHE A 1 83 ? 5.799 -9.720 -2.060 1.00 98.75 83 PHE A CA 1
ATOM 646 C C . PHE A 1 83 ? 4.547 -10.589 -1.986 1.00 98.75 83 PHE A C 1
ATOM 648 O O . PHE A 1 83 ? 4.603 -11.804 -2.189 1.00 98.75 83 PHE A O 1
ATOM 655 N N . ALA A 1 84 ? 3.409 -9.972 -1.699 1.00 98.62 84 ALA A N 1
ATOM 656 C CA . ALA A 1 84 ? 2.128 -10.654 -1.637 1.00 98.62 84 ALA A CA 1
ATOM 657 C C . ALA A 1 84 ? 1.716 -11.210 -3.012 1.00 98.62 84 ALA A C 1
ATOM 659 O O . ALA A 1 84 ? 2.247 -10.826 -4.061 1.00 98.62 84 ALA A O 1
ATOM 660 N N . THR A 1 85 ? 0.774 -12.146 -3.019 1.00 98.75 85 THR A N 1
ATOM 661 C CA . THR A 1 85 ? 0.094 -12.609 -4.238 1.00 98.75 85 THR A CA 1
ATOM 662 C C . THR A 1 85 ? -1.286 -11.968 -4.360 1.00 98.75 85 THR A C 1
ATOM 664 O O . THR A 1 85 ? -1.848 -11.496 -3.371 1.00 98.75 85 THR A O 1
ATOM 667 N N . TRP A 1 86 ? -1.869 -11.986 -5.561 1.00 98.56 86 TRP A N 1
ATOM 668 C CA . TRP A 1 86 ? -3.246 -11.525 -5.753 1.00 98.56 86 TRP A CA 1
ATOM 669 C C . TRP A 1 86 ? -4.267 -12.327 -4.941 1.00 98.56 86 TRP A C 1
ATOM 671 O O . TRP A 1 86 ? -5.213 -11.735 -4.431 1.00 98.56 86 TRP A O 1
ATOM 681 N N . ASP A 1 87 ? -4.045 -13.628 -4.733 1.00 98.69 87 ASP A N 1
ATOM 682 C CA . ASP A 1 87 ? -4.898 -14.444 -3.858 1.00 98.69 87 ASP A CA 1
ATOM 683 C C . ASP A 1 87 ? -4.874 -13.926 -2.414 1.00 98.69 87 ASP A C 1
ATOM 685 O O . ASP A 1 87 ? -5.920 -13.756 -1.790 1.00 98.69 87 ASP A O 1
ATOM 689 N N . GLN A 1 88 ? -3.685 -13.596 -1.898 1.00 98.75 88 GLN A N 1
ATOM 690 C CA . GLN A 1 88 ? -3.528 -13.020 -0.560 1.00 98.75 88 GLN A CA 1
ATOM 691 C C . GLN A 1 88 ? -4.199 -11.646 -0.455 1.00 98.75 88 GLN A C 1
ATOM 693 O O . GLN A 1 88 ? -4.878 -11.368 0.532 1.00 98.75 88 GLN A O 1
ATOM 698 N N . VAL A 1 89 ? -4.035 -10.785 -1.465 1.00 98.69 89 VAL A N 1
ATOM 699 C CA . VAL A 1 89 ? -4.697 -9.469 -1.517 1.00 98.69 89 VAL A CA 1
ATOM 700 C C . VAL A 1 89 ? -6.215 -9.613 -1.563 1.00 98.69 89 VAL A C 1
ATOM 702 O O . VAL A 1 89 ? -6.909 -8.901 -0.843 1.00 98.69 89 VAL A O 1
ATOM 705 N N . THR A 1 90 ? -6.724 -10.563 -2.346 1.00 98.62 90 THR A N 1
ATOM 706 C CA . THR A 1 90 ? -8.160 -10.851 -2.465 1.00 98.62 90 THR A CA 1
ATOM 707 C C . THR A 1 90 ? -8.740 -11.369 -1.150 1.00 98.62 90 THR A C 1
ATOM 709 O O . THR A 1 90 ? -9.825 -10.961 -0.744 1.00 98.62 90 THR A O 1
ATOM 712 N N . GLU A 1 91 ? -8.022 -12.235 -0.429 1.00 98.75 91 GLU A N 1
ATOM 713 C CA . GLU A 1 91 ? -8.454 -12.664 0.905 1.00 98.75 91 GLU A CA 1
ATOM 714 C C . GLU A 1 91 ? -8.545 -11.475 1.873 1.00 98.75 91 GLU A C 1
ATOM 716 O O . GLU A 1 91 ? -9.521 -11.340 2.615 1.00 98.75 91 GLU A O 1
ATOM 721 N N . MET A 1 92 ? -7.533 -10.605 1.872 1.00 98.62 92 MET A N 1
ATOM 722 C CA . MET A 1 92 ? -7.501 -9.441 2.756 1.00 98.62 92 MET A CA 1
ATOM 723 C C . MET A 1 92 ? -8.597 -8.428 2.412 1.00 98.62 92 MET A C 1
ATOM 725 O O . MET A 1 92 ? -9.237 -7.923 3.334 1.00 98.62 92 MET A O 1
ATOM 729 N N . SER A 1 93 ? -8.872 -8.175 1.130 1.00 98.00 93 SER A N 1
ATOM 730 C CA . SER A 1 93 ? -9.928 -7.242 0.712 1.00 98.00 93 SER A CA 1
ATOM 731 C C . SER A 1 93 ? -11.324 -7.733 1.106 1.00 98.00 93 SER A C 1
ATOM 733 O O . SER A 1 93 ? -12.152 -6.955 1.572 1.00 98.00 93 SER A O 1
ATOM 735 N N . HIS A 1 94 ? -11.578 -9.042 1.027 1.00 98.31 94 HIS A N 1
ATOM 736 C CA . HIS A 1 94 ? -12.854 -9.634 1.440 1.00 98.31 94 HIS A CA 1
ATOM 737 C C . HIS A 1 94 ? -13.041 -9.728 2.961 1.00 98.31 94 HIS A C 1
ATOM 739 O O . HIS A 1 94 ? -14.128 -10.065 3.428 1.00 98.31 94 HIS A O 1
ATOM 745 N N . SER A 1 95 ? -12.013 -9.422 3.757 1.00 97.81 95 SER A N 1
ATOM 746 C CA . SER A 1 95 ? -12.087 -9.512 5.220 1.00 97.81 95 SER A CA 1
ATOM 747 C C . SER A 1 95 ? -12.934 -8.418 5.877 1.00 97.81 95 SER A C 1
ATOM 749 O O . SER A 1 95 ? -13.305 -8.553 7.043 1.00 97.81 95 SER A O 1
ATOM 751 N N . GLY A 1 96 ? -13.184 -7.311 5.167 1.00 96.88 96 GLY A N 1
ATOM 752 C CA . GLY A 1 96 ? -13.778 -6.094 5.730 1.00 96.88 96 GLY A CA 1
ATOM 753 C C . GLY A 1 96 ? -12.856 -5.321 6.685 1.00 96.88 96 GLY A C 1
ATOM 754 O O . GLY A 1 96 ? -13.293 -4.347 7.294 1.00 96.88 96 GLY A O 1
ATOM 755 N N . LEU A 1 97 ? -11.594 -5.743 6.845 1.00 98.12 97 LEU A N 1
ATOM 756 C CA . LEU A 1 97 ? -10.601 -5.077 7.698 1.00 98.12 97 LEU A CA 1
ATOM 757 C C . LEU A 1 97 ? -9.540 -4.311 6.909 1.00 98.12 97 LEU A C 1
ATOM 759 O O . LEU A 1 97 ? -8.935 -3.397 7.467 1.00 98.12 97 LEU A O 1
ATOM 763 N N . VAL A 1 98 ? -9.270 -4.699 5.663 1.00 98.75 98 VAL A N 1
ATOM 764 C CA . VAL A 1 98 ? -8.165 -4.141 4.878 1.00 98.75 98 VAL A CA 1
ATOM 765 C C . VAL A 1 98 ? -8.702 -3.422 3.649 1.00 98.75 98 VAL A C 1
ATOM 767 O O . VAL A 1 98 ? -9.235 -4.057 2.744 1.00 98.75 98 VAL A O 1
ATOM 770 N N . GLU A 1 99 ? -8.505 -2.108 3.612 1.00 98.75 99 GLU A N 1
ATOM 771 C CA . GLU A 1 99 ? -8.665 -1.310 2.397 1.00 98.75 99 GLU A CA 1
ATOM 772 C C . GLU A 1 99 ? -7.467 -1.541 1.466 1.00 98.75 99 GLU A C 1
ATOM 774 O O . GLU A 1 99 ? -6.321 -1.551 1.928 1.00 98.75 99 GLU A O 1
ATOM 779 N N . ILE A 1 100 ? -7.708 -1.698 0.162 1.00 98.69 100 ILE A N 1
ATOM 780 C CA . ILE A 1 100 ? -6.639 -1.844 -0.835 1.00 98.69 100 ILE A CA 1
ATOM 781 C C . ILE A 1 100 ? -6.475 -0.524 -1.591 1.00 98.69 100 ILE A C 1
ATOM 783 O O . ILE A 1 100 ? -7.272 -0.187 -2.462 1.00 98.69 100 ILE A O 1
ATOM 787 N N . GLY A 1 101 ? -5.423 0.221 -1.256 1.00 97.94 101 GLY A N 1
ATOM 788 C CA . GLY A 1 101 ? -5.022 1.434 -1.967 1.00 97.94 101 GLY A CA 1
ATOM 789 C C . GLY A 1 101 ? -4.142 1.132 -3.180 1.00 97.94 101 GLY A C 1
ATOM 790 O O . GLY A 1 101 ? -3.653 0.021 -3.346 1.00 97.94 101 GLY A O 1
ATOM 791 N N . ALA A 1 102 ? -3.889 2.130 -4.025 1.00 97.62 102 ALA A N 1
ATOM 792 C CA . ALA A 1 102 ? -2.929 2.002 -5.120 1.00 97.62 102 ALA A CA 1
ATOM 793 C C . ALA A 1 102 ? -1.583 2.629 -4.737 1.00 97.62 102 ALA A C 1
ATOM 795 O O . ALA A 1 102 ? -1.542 3.792 -4.338 1.00 97.62 102 ALA A O 1
ATOM 796 N N . HIS A 1 103 ? -0.480 1.906 -4.950 1.00 98.31 103 HIS A N 1
ATOM 797 C CA . HIS A 1 103 ? 0.877 2.462 -4.884 1.00 98.31 103 HIS A CA 1
ATOM 798 C C . HIS A 1 103 ? 1.506 2.576 -6.277 1.00 98.31 103 HIS A C 1
ATOM 800 O O . HIS A 1 103 ? 2.672 2.264 -6.505 1.00 98.31 103 HIS A O 1
ATOM 806 N N . THR A 1 104 ? 0.692 3.047 -7.230 1.00 98.19 104 THR A N 1
ATOM 807 C CA . THR A 1 104 ? 0.921 2.993 -8.685 1.00 98.19 104 THR A CA 1
ATOM 808 C C . THR A 1 104 ? 0.880 1.571 -9.261 1.00 98.19 104 THR A C 1
ATOM 810 O O . THR A 1 104 ? 0.922 0.576 -8.537 1.00 98.19 104 THR A O 1
ATOM 813 N N . TYR A 1 105 ? 0.773 1.464 -10.590 1.00 98.00 105 TYR A N 1
ATOM 814 C CA . TYR A 1 105 ? 0.923 0.172 -11.261 1.00 98.00 105 TYR A CA 1
ATOM 815 C C . TYR A 1 105 ? 2.402 -0.209 -11.396 1.00 98.00 105 TYR A C 1
ATOM 817 O O . TYR A 1 105 ? 2.803 -1.259 -10.911 1.00 98.00 105 TYR A O 1
ATOM 825 N N . ASN A 1 106 ? 3.215 0.650 -12.020 1.00 97.38 106 ASN A N 1
ATOM 826 C CA . ASN A 1 106 ? 4.642 0.405 -12.246 1.00 97.38 106 ASN A CA 1
ATOM 827 C C . ASN A 1 106 ? 5.446 1.716 -12.286 1.00 97.38 106 ASN A C 1
ATOM 829 O O . ASN A 1 106 ? 6.239 1.928 -13.193 1.00 97.38 106 ASN A O 1
ATOM 833 N N . SER A 1 107 ? 5.190 2.639 -11.357 1.00 97.25 107 SER A N 1
ATOM 834 C CA . SER A 1 107 ? 5.909 3.925 -11.276 1.00 97.25 107 SER A CA 1
ATOM 835 C C . SER A 1 107 ? 6.645 4.090 -9.946 1.00 97.25 107 SER A C 1
ATOM 837 O O . SER A 1 107 ? 7.029 5.197 -9.572 1.00 97.25 107 SER A O 1
ATOM 839 N N . HIS A 1 108 ? 6.865 2.982 -9.235 1.00 97.25 108 HIS A N 1
ATOM 840 C CA . HIS A 1 108 ? 7.627 2.933 -7.992 1.00 97.25 108 HIS A CA 1
ATOM 841 C C . HIS A 1 108 ? 9.103 2.579 -8.257 1.00 97.25 108 HIS A C 1
ATOM 843 O O . HIS A 1 108 ? 9.643 1.587 -7.766 1.00 97.25 108 HIS A O 1
ATOM 849 N N . HIS A 1 109 ? 9.751 3.374 -9.107 1.00 96.38 109 HIS A N 1
ATOM 850 C CA . HIS A 1 109 ? 11.160 3.231 -9.471 1.00 96.38 109 HIS A CA 1
ATOM 851 C C . HIS A 1 109 ? 11.770 4.596 -9.820 1.00 96.38 109 HIS A C 1
ATOM 853 O O . HIS A 1 109 ? 11.060 5.597 -9.945 1.00 96.38 109 HIS A O 1
ATOM 859 N N . GLY A 1 110 ? 13.093 4.639 -9.981 1.00 96.06 110 GLY A N 1
ATOM 860 C CA . GLY A 1 110 ? 13.785 5.814 -10.506 1.00 96.06 110 GLY A CA 1
ATOM 861 C C . GLY A 1 110 ? 13.669 5.922 -12.030 1.00 96.06 110 GLY A C 1
ATOM 862 O O . GLY A 1 110 ? 13.650 4.907 -12.729 1.00 96.06 110 GLY A O 1
ATOM 863 N N . ILE A 1 111 ? 13.621 7.144 -12.551 1.00 95.88 111 ILE A N 1
ATOM 864 C CA . ILE A 1 111 ? 13.781 7.484 -13.973 1.00 95.88 111 ILE A CA 1
ATOM 865 C C . ILE A 1 111 ? 14.941 8.459 -14.136 1.00 95.88 111 ILE A C 1
ATOM 867 O O . ILE A 1 111 ? 15.229 9.236 -13.231 1.00 95.88 111 ILE A O 1
ATOM 871 N N . LEU A 1 112 ? 15.591 8.448 -15.299 1.00 96.06 112 LEU A N 1
ATOM 872 C CA . LEU A 1 112 ? 16.568 9.473 -15.656 1.00 96.06 112 LEU A CA 1
ATOM 873 C C . LEU A 1 112 ? 15.851 10.824 -15.784 1.00 96.06 112 LEU A C 1
ATOM 875 O O . LEU A 1 112 ? 14.999 10.978 -16.655 1.00 96.06 112 LEU A O 1
ATOM 879 N N . ALA A 1 113 ? 16.186 11.783 -14.926 1.00 95.75 113 ALA A N 1
ATOM 880 C CA . ALA A 1 113 ? 15.479 13.061 -14.833 1.00 95.75 113 ALA A CA 1
ATOM 881 C C . ALA A 1 113 ? 16.190 14.207 -15.566 1.00 95.75 113 ALA A C 1
ATOM 883 O O . ALA A 1 113 ? 15.591 15.245 -15.832 1.00 95.75 113 ALA A O 1
ATOM 884 N N . ASN A 1 114 ? 17.479 14.050 -15.887 1.00 94.12 114 ASN A N 1
ATOM 885 C CA . ASN A 1 114 ? 18.271 15.094 -16.537 1.00 94.12 114 ASN A CA 1
ATOM 886 C C . ASN A 1 114 ? 19.515 14.541 -17.261 1.00 94.12 114 ASN A C 1
ATOM 888 O O . ASN A 1 114 ? 19.942 13.414 -16.993 1.00 94.12 114 ASN A O 1
ATOM 892 N N . PRO A 1 115 ? 20.139 15.338 -18.153 1.00 94.69 115 PRO A N 1
ATOM 893 C CA . PRO A 1 115 ? 21.351 14.946 -18.879 1.00 94.69 115 PRO A CA 1
ATOM 894 C C . PRO A 1 115 ? 22.575 14.672 -17.998 1.00 94.69 115 PRO A C 1
ATOM 896 O O . PRO A 1 115 ? 23.532 14.068 -18.475 1.00 94.69 115 PRO A O 1
ATOM 899 N N . GLN A 1 116 ? 22.576 15.087 -16.728 1.00 95.19 116 GLN A N 1
ATOM 900 C CA . GLN A 1 116 ? 23.677 14.803 -15.802 1.00 95.19 116 GLN A CA 1
ATOM 901 C C . GLN A 1 116 ? 23.643 13.370 -15.252 1.00 95.19 116 GLN A C 1
ATOM 903 O O . GLN A 1 116 ? 24.577 12.974 -14.559 1.00 95.19 116 GLN A O 1
ATOM 908 N N . GLY A 1 117 ? 22.605 12.584 -15.558 1.00 93.56 117 GLY A N 1
ATOM 909 C CA . GLY A 1 117 ? 22.509 11.195 -15.110 1.00 93.56 117 GLY A CA 1
ATOM 910 C C . GLY A 1 117 ? 21.758 11.005 -13.794 1.00 93.56 117 GLY A C 1
ATOM 911 O O . GLY A 1 117 ? 21.764 9.897 -13.264 1.00 93.56 117 GLY A O 1
ATOM 912 N N . ASN A 1 118 ? 21.122 12.045 -13.244 1.00 93.94 118 ASN A N 1
ATOM 913 C CA . ASN A 1 118 ? 20.415 11.903 -11.973 1.00 93.94 118 ASN A CA 1
ATOM 914 C C . ASN A 1 118 ? 19.129 11.094 -12.147 1.00 93.94 118 ASN A C 1
ATOM 916 O O . ASN A 1 118 ? 18.367 11.310 -13.095 1.00 93.94 118 ASN A O 1
ATOM 920 N N . THR A 1 119 ? 18.877 10.199 -11.195 1.00 95.19 119 THR A N 1
ATOM 921 C CA . THR A 1 119 ? 17.632 9.437 -11.118 1.00 95.19 119 THR A CA 1
ATOM 922 C C . THR A 1 119 ? 16.677 10.057 -10.107 1.00 95.19 119 THR A C 1
ATOM 924 O O . THR A 1 119 ? 17.077 10.305 -8.970 1.00 95.19 119 THR A O 1
ATOM 927 N N . GLU A 1 120 ? 15.413 10.231 -10.481 1.00 96.00 120 GLU A N 1
ATOM 928 C CA . GLU A 1 120 ? 14.353 10.746 -9.603 1.00 96.00 120 GLU A CA 1
ATOM 929 C C . GLU A 1 120 ? 13.092 9.861 -9.656 1.00 96.00 120 GLU A C 1
ATOM 931 O O . GLU A 1 120 ? 12.995 9.014 -10.546 1.00 96.00 120 GLU A O 1
ATOM 936 N N . PRO A 1 121 ? 12.130 9.997 -8.721 1.00 94.94 121 PRO A N 1
ATOM 937 C CA . PRO A 1 121 ? 10.929 9.159 -8.695 1.00 94.94 121 PRO A CA 1
ATOM 938 C C . PRO A 1 121 ? 10.084 9.265 -9.974 1.00 94.94 121 PRO A C 1
ATOM 940 O O . PRO A 1 121 ? 9.664 10.353 -10.365 1.00 94.94 121 PRO A O 1
ATOM 943 N N . ALA A 1 122 ? 9.750 8.120 -10.580 1.00 96.06 122 ALA A N 1
ATOM 944 C CA . ALA A 1 122 ? 9.039 8.055 -11.861 1.00 96.06 122 ALA A CA 1
ATOM 945 C C . ALA A 1 122 ? 7.688 8.781 -11.875 1.00 96.06 122 ALA A C 1
ATOM 947 O O . ALA A 1 122 ? 7.289 9.321 -12.901 1.00 96.06 122 ALA A O 1
ATOM 948 N N . ILE A 1 123 ? 6.974 8.789 -10.748 1.00 94.75 123 ILE A N 1
ATOM 949 C CA . ILE A 1 123 ? 5.635 9.381 -10.663 1.00 94.75 123 ILE A CA 1
ATOM 950 C C . ILE A 1 123 ? 5.644 10.911 -10.526 1.00 94.75 123 ILE A C 1
ATOM 952 O O . ILE A 1 123 ? 4.638 11.552 -10.819 1.00 94.75 123 ILE A O 1
ATOM 956 N N . ALA A 1 124 ? 6.748 11.495 -10.053 1.00 94.56 124 ALA A N 1
ATOM 957 C CA . ALA A 1 124 ? 6.813 12.904 -9.655 1.00 94.56 124 ALA A CA 1
ATOM 958 C C . ALA A 1 124 ? 7.769 13.747 -10.513 1.00 94.56 124 ALA A C 1
ATOM 960 O O . ALA A 1 124 ? 7.804 14.966 -10.349 1.00 94.56 124 ALA A O 1
ATOM 961 N N . SER A 1 125 ? 8.515 13.117 -11.422 1.00 94.88 125 SER A N 1
ATOM 962 C CA . SER A 1 125 ? 9.551 13.775 -12.217 1.00 94.88 125 SER A CA 1
ATOM 963 C C . SER A 1 125 ? 9.294 13.644 -13.717 1.00 94.88 125 SER A C 1
ATOM 965 O O . SER A 1 125 ? 8.680 12.691 -14.195 1.00 94.88 125 SER A O 1
ATOM 967 N N . HIS A 1 126 ? 9.791 14.616 -14.481 1.00 92.88 126 HIS A N 1
ATOM 968 C CA . HIS A 1 126 ? 9.812 14.534 -15.938 1.00 92.88 126 HIS A CA 1
ATOM 969 C C . HIS A 1 126 ? 10.969 13.640 -16.382 1.00 92.88 126 HIS A C 1
ATOM 971 O O . HIS A 1 126 ? 12.117 13.870 -16.007 1.00 92.88 126 HIS A O 1
ATOM 977 N N . GLN A 1 127 ? 10.672 12.631 -17.200 1.00 94.38 127 GLN A N 1
ATOM 978 C CA . GLN A 1 127 ? 11.708 11.776 -17.765 1.00 94.38 127 GLN A CA 1
ATOM 979 C C . GLN A 1 127 ? 12.495 12.526 -18.839 1.00 94.38 127 GLN A C 1
ATOM 981 O O . GLN A 1 127 ? 11.921 13.071 -19.781 1.00 94.38 127 GLN A O 1
ATOM 986 N N . TYR A 1 128 ? 13.817 12.506 -18.709 1.00 94.50 128 TYR A N 1
ATOM 987 C CA . TYR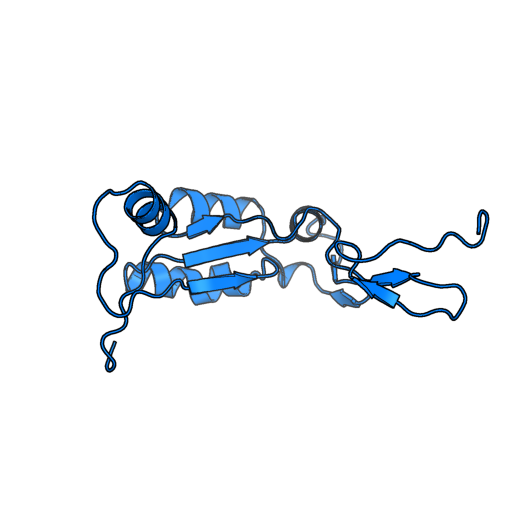 A 1 128 ? 14.734 12.985 -19.728 1.00 94.50 128 TYR A CA 1
ATOM 988 C C . TYR A 1 128 ? 14.948 11.905 -20.793 1.00 94.50 128 TYR A C 1
ATOM 990 O O . TYR A 1 128 ? 15.279 10.757 -20.481 1.00 94.50 128 TYR A O 1
ATOM 998 N N . PHE A 1 129 ? 14.782 12.289 -22.059 1.00 93.31 129 PHE A N 1
ATOM 999 C CA . PHE A 1 129 ? 14.990 11.426 -23.218 1.00 93.31 129 PHE A CA 1
ATOM 1000 C C . PHE A 1 129 ? 16.212 11.924 -24.002 1.00 93.31 129 PHE A C 1
ATOM 1002 O O . PHE A 1 129 ? 16.095 12.884 -24.767 1.00 93.31 129 PHE A O 1
ATOM 1009 N N . PRO A 1 130 ? 17.383 11.265 -23.880 1.00 89.75 130 PRO A N 1
ATOM 1010 C CA . PRO A 1 130 ? 18.612 11.705 -24.546 1.00 89.75 130 PRO A CA 1
ATOM 1011 C C . PRO A 1 130 ? 18.485 11.877 -26.066 1.00 89.75 130 PRO A C 1
ATOM 1013 O O . PRO A 1 130 ? 19.251 12.620 -26.669 1.00 89.75 130 PRO A O 1
ATOM 1016 N N . GLN A 1 131 ? 17.533 11.179 -26.693 1.00 89.06 131 GLN A N 1
ATOM 1017 C CA . GLN A 1 131 ? 17.302 11.216 -28.135 1.00 89.06 131 GLN A CA 1
ATOM 1018 C C . GLN A 1 131 ? 16.569 12.479 -28.606 1.00 89.06 131 GLN A C 1
ATOM 1020 O O . GLN A 1 131 ? 16.707 12.843 -29.771 1.00 89.06 131 GLN A O 1
ATOM 1025 N N . THR A 1 132 ? 15.775 13.119 -27.744 1.00 86.50 132 THR A N 1
ATOM 1026 C CA . THR A 1 132 ? 14.898 14.239 -28.132 1.00 86.50 132 THR A CA 1
ATOM 1027 C C . THR A 1 132 ? 15.188 15.544 -27.400 1.00 86.50 132 THR A C 1
ATOM 1029 O O . THR A 1 132 ? 14.670 16.571 -27.829 1.00 86.50 132 THR A O 1
ATOM 1032 N N . GLY A 1 133 ? 16.038 15.520 -26.368 1.00 62.47 133 GLY A N 1
ATOM 1033 C CA . GLY A 1 133 ? 16.349 16.692 -25.545 1.00 62.47 133 GLY A CA 1
ATOM 1034 C C . GLY A 1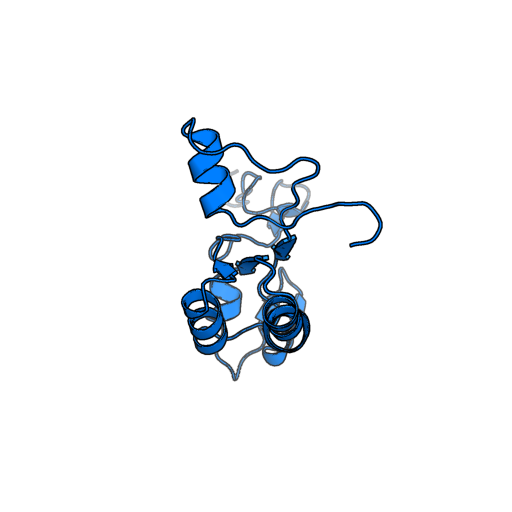 133 ? 15.295 16.899 -24.477 1.00 62.47 133 GLY A C 1
ATOM 1035 O O . GLY A 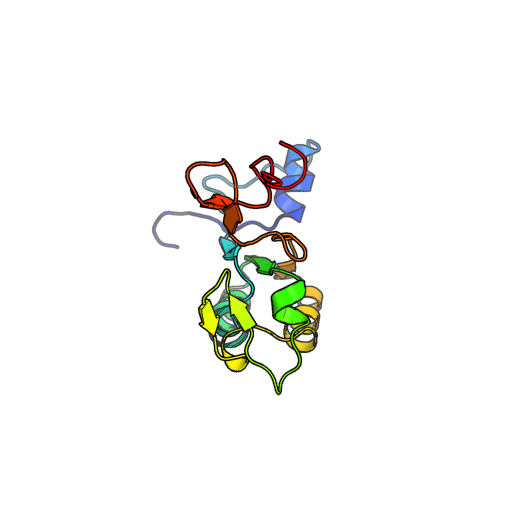1 133 ? 14.434 17.778 -24.672 1.00 62.47 133 GLY A O 1
#

Sequence (133 aa):
KNNHYTPVSIDQILVAHAGGKPLPPKAVVLTFDDGYSSFYHRVYPLLKAYHWPGLLAPVGAWLDTPLSRPVDFGGLITPRVNFATWDQVTEMSHSGLVEIGAHTYNSHHGILANPQGNTEPAIASHQYFPQTG

InterPro domains:
  IPR002509 NodB homology domain [PF01522] (21-109)
  IPR002509 NodB homology domain [PS51677] (26-133)
  IPR011330 Glycoside hydrolase/deacetylase, beta/alpha-barrel [SSF88713] (2-116)